Protein AF-A0A938KHP8-F1 (afdb_monomer)

Foldseek 3Di:
DVVLLVVLVVLLVCCQVPQDKDKDDFDDPVSLVVSQVSCVPPQFKHWDWADDPPDPTTIIIIGTDDD

Secondary structure (DSSP, 8-state):
-HHHHHHHHHHHHHHHHH---EEEEEE-HHHHHHHHHHHTT-SSEEEEEEE-TT-S-EEEEEEE---

Mean predicted aligned error: 3.15 Å

Solvent-accessible surface area (backbone atoms only — not comparable to full-atom values): 3861 Å² total; per-residue (Å²): 111,67,67,56,53,50,51,47,51,55,50,46,50,47,15,66,73,70,60,44,73,44,77,45,74,65,31,49,77,68,58,44,50,51,44,44,67,72,42,66,85,44,83,54,40,43,74,46,78,41,87,41,91,99,52,95,32,30,25,38,38,36,31,51,46,82,129

Nearest PDB structures (foldseek):
  3gku-assembly1_A  TM=9.108E-01  e=3.561E-05  [Clostridium] symbiosum ATCC 14940
  3gku-assembly1_B  TM=9.339E-01  e=1.032E-04  [Clostridium] symbiosum ATCC 14940
  5a2q-assembly1_W  TM=6.179E-01  e=3.939E-01  Homo sapiens
  7qep-assembly1_D2  TM=5.424E-01  e=8.749E-01  Encephalitozoon cuniculi GB-M1
  8g4s-assembly1_W  TM=5.757E-01  e=1.394E+00  Giardia duodenalis assemblage A

Structure (mmCIF, N/CA/C/O backbone):
data_AF-A0A938KHP8-F1
#
_entry.id   AF-A0A938KHP8-F1
#
loop_
_atom_site.group_PDB
_atom_site.id
_atom_site.type_symbol
_atom_site.label_atom_id
_atom_site.label_alt_id
_atom_site.label_comp_id
_atom_site.label_asym_id
_atom_site.label_entity_id
_atom_site.label_seq_id
_atom_site.pdbx_PDB_ins_code
_atom_site.Cartn_x
_atom_site.Cartn_y
_atom_site.Cartn_z
_atom_site.occupancy
_atom_site.B_iso_or_equiv
_atom_site.auth_seq_id
_atom_site.auth_comp_id
_atom_site.auth_asym_id
_atom_site.auth_atom_id
_atom_site.pdbx_PDB_model_num
ATOM 1 N N . ARG A 1 1 ? 6.818 12.472 -2.235 1.00 67.75 1 ARG A N 1
ATOM 2 C CA . ARG A 1 1 ? 6.541 11.447 -1.197 1.00 67.75 1 ARG A CA 1
ATOM 3 C C . ARG A 1 1 ? 5.109 11.580 -0.689 1.00 67.75 1 ARG A C 1
ATOM 5 O O . ARG A 1 1 ? 4.384 10.596 -0.709 1.00 67.75 1 ARG A O 1
ATOM 12 N N . ASP A 1 2 ? 4.685 12.799 -0.362 1.00 87.69 2 ASP A N 1
ATOM 13 C CA . ASP A 1 2 ? 3.348 13.085 0.180 1.00 87.69 2 ASP A CA 1
ATOM 14 C C . ASP A 1 2 ? 2.207 12.675 -0.756 1.00 87.69 2 ASP A C 1
ATOM 16 O O . ASP A 1 2 ? 1.241 12.074 -0.305 1.00 87.69 2 ASP A O 1
ATOM 20 N N . ALA A 1 3 ? 2.368 12.864 -2.070 1.00 92.62 3 ALA A N 1
ATOM 21 C CA . ALA A 1 3 ? 1.386 12.408 -3.057 1.00 92.62 3 ALA A CA 1
ATOM 22 C C . ALA A 1 3 ? 1.148 10.883 -3.029 1.00 92.62 3 ALA A C 1
ATOM 24 O O . ALA A 1 3 ? 0.014 10.436 -3.172 1.00 92.62 3 ALA A O 1
ATOM 25 N N . LEU A 1 4 ? 2.193 10.075 -2.800 1.00 94.06 4 LEU A N 1
ATOM 26 C CA . LEU A 1 4 ? 2.063 8.614 -2.718 1.00 94.06 4 LEU A CA 1
ATOM 27 C C . LEU A 1 4 ? 1.356 8.191 -1.425 1.00 94.06 4 LEU A C 1
ATOM 29 O O . LEU A 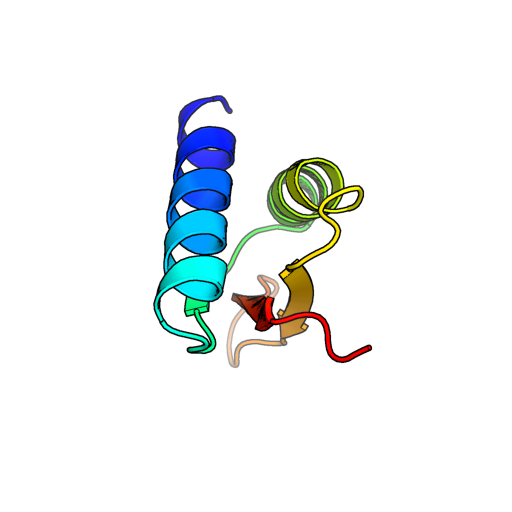1 4 ? 0.514 7.298 -1.443 1.00 94.06 4 LEU A O 1
ATOM 33 N N . ILE A 1 5 ? 1.677 8.857 -0.313 1.00 95.00 5 ILE A N 1
ATOM 34 C CA . ILE A 1 5 ? 1.015 8.645 0.981 1.00 95.00 5 ILE A CA 1
ATOM 35 C C . ILE A 1 5 ? -0.470 8.997 0.868 1.00 95.00 5 ILE A C 1
ATOM 37 O O . ILE A 1 5 ? -1.319 8.228 1.312 1.00 95.00 5 ILE A O 1
ATOM 41 N N . GLN A 1 6 ? -0.786 10.130 0.241 1.00 96.06 6 GLN A N 1
ATOM 42 C CA . GLN A 1 6 ? -2.158 10.569 0.024 1.00 96.06 6 GLN A CA 1
ATOM 43 C C . GLN A 1 6 ? -2.930 9.571 -0.848 1.00 96.06 6 GLN A C 1
ATOM 45 O O . GLN A 1 6 ? -3.999 9.116 -0.449 1.00 96.06 6 GLN A O 1
ATOM 50 N N . LYS A 1 7 ? -2.342 9.130 -1.969 1.00 95.00 7 LYS A N 1
ATOM 51 C CA . LYS A 1 7 ? -2.927 8.099 -2.840 1.00 95.00 7 LYS A CA 1
ATOM 52 C C . LYS A 1 7 ? -3.187 6.787 -2.092 1.00 95.00 7 LYS A C 1
ATOM 54 O O . LYS A 1 7 ? -4.240 6.182 -2.269 1.00 95.00 7 LYS A O 1
ATOM 59 N N . ALA A 1 8 ? -2.257 6.356 -1.237 1.00 95.50 8 ALA A N 1
ATOM 60 C CA . ALA A 1 8 ? -2.425 5.155 -0.419 1.00 95.50 8 ALA A CA 1
ATOM 61 C C . ALA A 1 8 ? -3.590 5.291 0.575 1.00 95.50 8 ALA A C 1
ATOM 63 O O . ALA A 1 8 ? -4.388 4.367 0.706 1.00 95.50 8 ALA A O 1
ATOM 64 N N . LYS A 1 9 ? -3.722 6.448 1.236 1.00 95.81 9 LYS A N 1
ATOM 65 C CA . LYS A 1 9 ? -4.829 6.727 2.163 1.00 95.81 9 LYS A CA 1
ATOM 66 C C . LYS A 1 9 ? -6.180 6.784 1.454 1.00 95.81 9 LYS A C 1
ATOM 68 O O . LYS A 1 9 ? -7.137 6.191 1.932 1.00 95.81 9 LYS A O 1
ATOM 73 N N . GLU A 1 10 ? -6.256 7.438 0.299 1.00 95.75 10 GLU A N 1
ATOM 74 C CA . GLU A 1 10 ? -7.481 7.496 -0.509 1.00 95.75 10 GLU A CA 1
ATOM 75 C C . GLU A 1 10 ? -7.910 6.116 -1.011 1.00 95.75 10 GLU A C 1
ATOM 77 O O . GLU A 1 10 ? -9.099 5.801 -1.042 1.00 95.75 10 GLU A O 1
ATOM 82 N N . ALA A 1 11 ? -6.947 5.277 -1.394 1.00 95.62 11 ALA A N 1
ATOM 83 C CA . ALA A 1 11 ? -7.226 3.898 -1.758 1.00 95.62 11 ALA A CA 1
ATOM 84 C C . ALA A 1 11 ? -7.719 3.092 -0.544 1.00 95.62 11 ALA A C 1
ATOM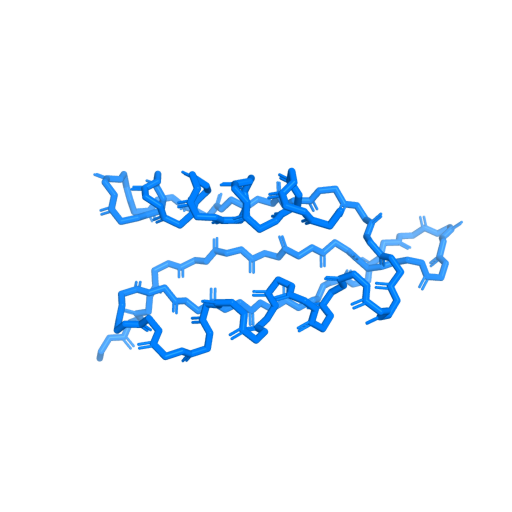 86 O O . ALA A 1 11 ? -8.728 2.405 -0.656 1.00 95.62 11 ALA A O 1
ATOM 87 N N . ALA A 1 12 ? -7.093 3.235 0.628 1.00 95.94 12 ALA A N 1
ATOM 88 C CA . ALA A 1 12 ? -7.550 2.586 1.859 1.00 95.94 12 ALA A CA 1
ATOM 89 C C . ALA A 1 12 ? -8.979 3.008 2.260 1.00 95.94 12 ALA A C 1
ATOM 91 O O . ALA A 1 12 ? -9.793 2.157 2.606 1.00 95.94 12 ALA A O 1
ATOM 92 N N . GLU A 1 13 ? -9.324 4.293 2.132 1.00 95.56 13 GLU A N 1
ATOM 93 C CA . GLU A 1 13 ? -10.693 4.789 2.348 1.00 95.56 13 GLU A CA 1
ATOM 94 C C . GLU A 1 13 ? -11.709 4.127 1.412 1.00 95.56 13 GLU A C 1
ATOM 96 O O . GLU A 1 13 ? -12.798 3.735 1.831 1.00 95.56 13 GLU A O 1
ATOM 101 N N . LYS A 1 14 ? -11.362 3.957 0.133 1.00 94.75 14 LYS A N 1
ATOM 102 C CA . LYS A 1 14 ? -12.236 3.260 -0.817 1.00 94.75 14 LYS A CA 1
ATOM 103 C C . LYS A 1 14 ? -12.391 1.782 -0.455 1.00 94.75 14 LYS A C 1
ATOM 105 O O . LYS A 1 14 ? -13.511 1.284 -0.485 1.00 94.75 14 LYS A O 1
ATOM 110 N N . VAL A 1 15 ? -11.308 1.106 -0.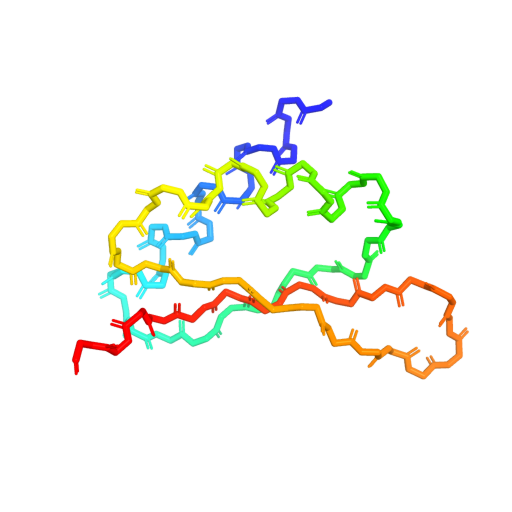071 1.00 95.62 15 VAL A N 1
ATOM 111 C CA . VAL A 1 15 ? -11.357 -0.290 0.394 1.00 95.62 15 VAL A CA 1
ATOM 112 C C . VAL A 1 15 ? -12.280 -0.421 1.608 1.00 95.62 15 VAL A C 1
ATOM 114 O O . VAL A 1 15 ? -13.139 -1.296 1.618 1.00 95.62 15 VAL A O 1
ATOM 117 N N . ARG A 1 16 ? -12.179 0.484 2.592 1.00 92.12 16 ARG A N 1
ATOM 118 C CA . ARG A 1 16 ? -13.086 0.522 3.754 1.00 92.12 16 ARG A CA 1
ATOM 119 C C . ARG A 1 16 ? -14.541 0.732 3.360 1.00 92.12 16 ARG A C 1
ATOM 121 O O . ARG A 1 16 ? -15.431 0.071 3.883 1.00 92.12 16 ARG A O 1
ATOM 128 N N . ARG A 1 17 ? -14.785 1.689 2.465 1.00 93.75 17 ARG A N 1
ATOM 129 C CA . ARG A 1 17 ? -16.140 2.113 2.110 1.00 93.75 17 ARG A CA 1
ATOM 130 C C . ARG A 1 17 ? -16.879 1.087 1.259 1.00 93.75 17 ARG A C 1
ATOM 132 O O . ARG A 1 17 ? -18.084 0.929 1.430 1.00 93.75 17 ARG A O 1
ATOM 139 N N . TRP A 1 18 ? -16.181 0.454 0.322 1.00 92.81 18 TRP A N 1
ATOM 140 C CA . TRP A 1 18 ? -16.794 -0.413 -0.687 1.00 92.81 18 TRP A CA 1
ATOM 141 C C . TRP A 1 18 ? -16.534 -1.899 -0.436 1.00 92.81 18 TRP A C 1
ATOM 143 O O . TRP A 1 18 ? -17.294 -2.733 -0.908 1.00 92.81 18 TRP A O 1
ATOM 153 N N . GLY A 1 19 ? -15.489 -2.242 0.321 1.00 90.19 19 GLY A N 1
ATOM 154 C CA . GLY A 1 19 ? -15.064 -3.627 0.526 1.00 90.19 19 GLY A CA 1
ATOM 155 C C . GLY A 1 19 ? -14.305 -4.228 -0.663 1.00 90.19 19 GLY A C 1
ATOM 156 O O . GLY A 1 19 ? -13.918 -5.395 -0.615 1.00 90.19 19 GLY A O 1
ATOM 157 N N . ASP A 1 20 ? -14.069 -3.446 -1.717 1.00 90.06 20 ASP A N 1
ATOM 158 C CA . ASP A 1 20 ? -13.392 -3.907 -2.925 1.00 90.06 20 ASP A CA 1
ATOM 159 C C . ASP A 1 20 ? -11.870 -3.905 -2.769 1.00 90.06 20 ASP A C 1
ATOM 161 O O . ASP A 1 20 ? -11.286 -3.082 -2.060 1.00 90.06 20 ASP A O 1
ATOM 165 N N . VAL A 1 21 ? -11.214 -4.824 -3.480 1.00 94.19 21 VAL A N 1
ATOM 166 C CA . VAL A 1 21 ? -9.754 -4.851 -3.604 1.00 94.19 21 VAL A CA 1
ATOM 167 C C . VAL A 1 21 ? -9.320 -3.752 -4.567 1.00 94.19 21 VAL A C 1
ATOM 169 O O . VAL A 1 21 ? -9.824 -3.663 -5.685 1.00 94.19 21 VAL A O 1
ATOM 172 N N . ILE A 1 22 ? -8.349 -2.939 -4.155 1.00 95.75 22 ILE A N 1
ATOM 173 C CA . ILE A 1 22 ? -7.760 -1.897 -4.997 1.00 95.75 22 ILE A CA 1
ATOM 174 C C . ILE A 1 22 ? -6.318 -2.242 -5.315 1.00 95.75 22 ILE A C 1
ATOM 176 O O . ILE A 1 22 ? -5.512 -2.505 -4.424 1.00 95.75 22 ILE A O 1
ATOM 180 N N . GLU A 1 23 ? -5.983 -2.167 -6.596 1.00 95.31 23 GLU A N 1
ATOM 181 C CA . GLU A 1 23 ? -4.619 -2.287 -7.084 1.00 95.31 23 GLU A CA 1
ATOM 182 C C . GLU A 1 23 ? -4.018 -0.900 -7.330 1.00 95.31 23 GLU A C 1
ATOM 184 O O . GLU A 1 23 ? -4.570 -0.069 -8.055 1.00 95.31 23 GLU A O 1
ATOM 189 N N . LEU A 1 24 ? -2.872 -0.637 -6.708 1.00 94.38 24 LEU A N 1
ATOM 190 C CA . LEU A 1 24 ? -2.022 0.496 -7.042 1.00 94.38 24 LEU A CA 1
ATOM 191 C C . LEU A 1 24 ? -1.007 0.091 -8.108 1.00 94.38 24 LEU A C 1
ATOM 193 O O . LEU A 1 24 ? -0.561 -1.055 -8.170 1.00 94.38 24 LEU A O 1
ATOM 197 N N . GLU A 1 25 ? -0.596 1.090 -8.888 1.00 92.38 25 GLU A N 1
ATOM 198 C CA . GLU A 1 25 ? 0.400 0.959 -9.950 1.00 92.38 25 GLU A CA 1
ATOM 199 C C . GLU A 1 25 ? 1.682 0.236 -9.493 1.00 92.38 25 GLU A C 1
ATOM 201 O O . GLU A 1 25 ? 2.043 0.314 -8.318 1.00 92.38 25 GLU A O 1
ATOM 206 N N . PRO A 1 26 ? 2.414 -0.442 -10.394 1.00 94.50 26 PRO A N 1
ATOM 207 C CA . PRO A 1 26 ? 3.654 -1.116 -10.029 1.00 94.50 26 PRO A CA 1
ATOM 208 C C . PRO A 1 26 ? 4.698 -0.142 -9.472 1.00 94.50 26 PRO A C 1
ATOM 210 O O . PRO A 1 26 ? 5.198 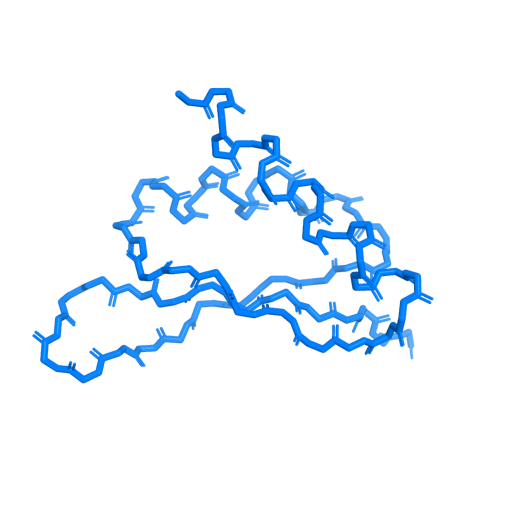0.748 -10.167 1.00 94.50 26 PRO A O 1
ATOM 213 N N . LEU A 1 27 ? 5.075 -0.352 -8.212 1.00 94.62 27 LEU A N 1
ATOM 214 C CA . LEU A 1 27 ? 6.005 0.486 -7.463 1.00 94.62 27 LEU A CA 1
ATOM 215 C C . LEU A 1 27 ? 7.367 -0.206 -7.300 1.00 94.62 27 LEU A C 1
ATOM 217 O O . LEU A 1 27 ? 7.481 -1.437 -7.243 1.00 94.62 27 LEU A O 1
ATOM 221 N N . ASN A 1 28 ? 8.426 0.598 -7.175 1.00 95.12 28 ASN A N 1
ATOM 222 C CA . ASN A 1 28 ? 9.740 0.099 -6.761 1.00 95.12 28 ASN A CA 1
ATOM 223 C C . ASN A 1 28 ? 9.717 -0.339 -5.276 1.00 95.12 28 ASN A C 1
ATOM 225 O O . ASN A 1 28 ? 8.762 -0.089 -4.541 1.00 95.12 28 ASN A O 1
ATOM 229 N N . SER A 1 29 ? 10.771 -1.013 -4.811 1.00 94.06 29 SER A N 1
ATOM 230 C CA . SER A 1 29 ? 10.858 -1.511 -3.428 1.00 94.06 29 SER A CA 1
ATOM 231 C C . SER A 1 29 ? 10.729 -0.414 -2.362 1.00 94.06 29 SE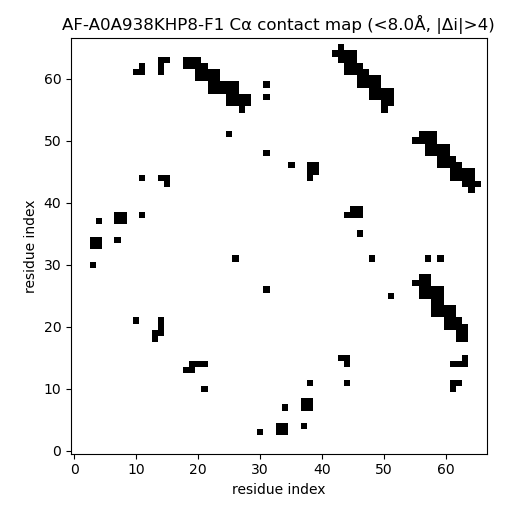R A C 1
ATOM 233 O O . SER A 1 29 ? 10.119 -0.650 -1.318 1.00 94.06 29 SER A O 1
ATOM 235 N N . PHE A 1 30 ? 11.263 0.782 -2.619 1.00 94.69 30 PHE A N 1
ATOM 236 C CA . PHE A 1 30 ? 11.21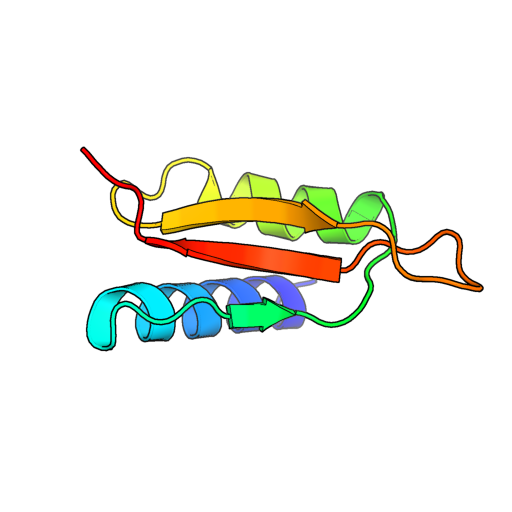6 1.909 -1.689 1.00 94.69 30 PHE A CA 1
ATOM 237 C C . PHE A 1 30 ? 9.802 2.482 -1.554 1.00 94.69 30 PHE A C 1
ATOM 239 O O . PHE A 1 30 ? 9.312 2.651 -0.438 1.00 94.69 30 PHE A O 1
ATOM 246 N N . ASP A 1 31 ? 9.119 2.711 -2.670 1.00 95.31 31 ASP A N 1
ATOM 247 C CA . ASP A 1 31 ? 7.761 3.254 -2.695 1.00 95.31 31 ASP A CA 1
ATOM 248 C C . ASP A 1 31 ? 6.748 2.268 -2.106 1.00 95.31 31 ASP A C 1
ATOM 250 O O . ASP A 1 31 ? 5.899 2.660 -1.303 1.00 95.31 31 ASP A O 1
ATOM 254 N N . ARG A 1 32 ? 6.896 0.963 -2.376 1.00 95.19 32 ARG A N 1
ATOM 255 C CA . ARG A 1 32 ? 6.087 -0.074 -1.709 1.00 95.19 32 ARG A CA 1
ATOM 256 C C . ARG A 1 32 ? 6.248 -0.049 -0.199 1.00 95.19 32 ARG A C 1
ATOM 258 O O . ARG A 1 32 ? 5.259 -0.164 0.519 1.00 95.19 32 ARG A O 1
ATOM 265 N N . ARG A 1 33 ? 7.476 0.138 0.294 1.00 95.31 33 ARG A N 1
ATOM 266 C CA . ARG A 1 33 ? 7.739 0.263 1.733 1.00 95.31 33 ARG A CA 1
ATOM 267 C C . ARG A 1 33 ? 7.043 1.486 2.328 1.00 95.31 33 ARG A C 1
ATOM 269 O O . ARG A 1 33 ? 6.575 1.405 3.458 1.00 95.31 33 ARG A O 1
ATOM 276 N N . ILE A 1 34 ? 6.948 2.596 1.592 1.00 95.81 34 ILE A N 1
ATOM 277 C CA . ILE A 1 34 ? 6.191 3.778 2.034 1.00 95.81 34 ILE A CA 1
ATOM 278 C C . ILE A 1 34 ? 4.709 3.438 2.161 1.00 95.81 34 ILE A C 1
ATOM 280 O O . ILE A 1 34 ? 4.135 3.689 3.217 1.00 95.81 34 ILE A O 1
ATOM 284 N N . VAL A 1 35 ? 4.106 2.842 1.129 1.00 95.38 35 VAL A N 1
ATOM 285 C CA . VAL A 1 35 ? 2.683 2.461 1.139 1.00 95.38 35 VAL A CA 1
ATOM 286 C C . VAL A 1 35 ? 2.395 1.480 2.274 1.00 95.38 35 VAL A C 1
ATOM 288 O O . VAL A 1 35 ? 1.504 1.724 3.083 1.00 95.38 35 VAL A O 1
ATOM 291 N N . HIS A 1 36 ? 3.197 0.420 2.387 1.00 94.94 36 HIS A N 1
ATOM 292 C CA . HIS A 1 36 ? 3.043 -0.588 3.430 1.00 94.94 36 HIS A CA 1
ATOM 293 C C . HIS A 1 36 ? 3.156 0.028 4.828 1.00 94.94 36 HIS A C 1
ATOM 295 O O . HIS A 1 36 ? 2.261 -0.142 5.642 1.00 94.94 36 HIS A O 1
ATOM 301 N N . ASN A 1 37 ? 4.194 0.827 5.094 1.00 96.12 37 ASN A N 1
ATOM 302 C CA . ASN A 1 37 ? 4.359 1.484 6.393 1.00 96.12 37 ASN A CA 1
ATOM 303 C C . ASN A 1 37 ? 3.269 2.517 6.699 1.00 96.12 37 ASN A C 1
ATOM 305 O O . ASN A 1 37 ? 3.000 2.767 7.867 1.00 96.12 37 ASN A O 1
ATOM 309 N N . THR A 1 38 ? 2.678 3.132 5.674 1.00 95.81 38 THR A N 1
ATOM 310 C CA . THR A 1 38 ? 1.580 4.095 5.841 1.00 95.81 38 THR A CA 1
ATOM 311 C C . THR A 1 38 ? 0.304 3.405 6.320 1.00 95.81 38 THR A C 1
ATOM 313 O O . THR A 1 38 ? -0.443 3.997 7.089 1.00 95.81 38 THR A O 1
ATOM 316 N N . LEU A 1 39 ? 0.064 2.170 5.871 1.00 95.88 39 LEU A N 1
ATOM 317 C CA . LEU A 1 39 ? -1.176 1.426 6.115 1.00 95.88 39 LEU A CA 1
ATOM 318 C C . LEU A 1 39 ? -1.005 0.241 7.084 1.00 95.88 39 LEU A C 1
ATOM 320 O O . LEU A 1 39 ? -1.970 -0.460 7.359 1.00 95.88 39 LEU A O 1
ATOM 324 N N . LYS A 1 40 ? 0.204 -0.013 7.605 1.00 95.00 40 LYS A N 1
ATOM 325 C CA . LYS A 1 40 ? 0.495 -1.192 8.447 1.00 95.00 40 LYS A CA 1
ATOM 326 C C . LYS A 1 40 ? -0.371 -1.253 9.715 1.00 95.00 40 LYS A C 1
ATOM 328 O O . LYS A 1 40 ? -0.801 -2.334 10.105 1.00 95.00 40 LYS A O 1
ATOM 333 N N . ASP A 1 41 ? -0.635 -0.093 10.318 1.00 93.56 41 ASP A N 1
ATOM 334 C CA . ASP A 1 41 ? -1.363 0.042 11.585 1.00 93.56 41 ASP A CA 1
ATOM 335 C C . ASP A 1 41 ? -2.873 0.255 11.357 1.00 93.56 41 ASP A C 1
ATOM 337 O O . ASP A 1 41 ? -3.625 0.440 12.309 1.00 93.56 41 ASP A O 1
ATOM 341 N N . ASP A 1 42 ? -3.326 0.237 10.100 1.00 93.38 42 ASP A N 1
ATOM 342 C CA . ASP A 1 42 ? -4.737 0.369 9.745 1.00 93.38 42 ASP A CA 1
ATOM 343 C C . ASP A 1 42 ? -5.500 -0.903 10.165 1.00 93.38 42 ASP A C 1
ATOM 345 O O . ASP A 1 42 ? -5.076 -1.999 9.789 1.00 93.38 42 ASP A O 1
ATOM 349 N N . PRO A 1 43 ? -6.581 -0.818 10.962 1.00 93.06 43 PRO A N 1
ATOM 350 C CA . PRO A 1 43 ? -7.301 -2.000 11.436 1.00 93.06 43 PRO A CA 1
ATOM 351 C C . PRO A 1 43 ? -8.160 -2.659 10.351 1.00 93.06 43 PRO A C 1
ATOM 353 O O . PRO A 1 43 ? -8.415 -3.858 10.442 1.00 93.06 43 PRO A O 1
ATOM 356 N N . ASP A 1 44 ? -8.561 -1.913 9.319 1.00 93.50 44 ASP A N 1
ATOM 357 C CA . ASP A 1 44 ? -9.573 -2.348 8.351 1.00 93.50 44 ASP A CA 1
ATOM 358 C C . ASP A 1 44 ? -8.970 -2.740 7.000 1.00 93.50 44 ASP A C 1
ATOM 360 O O . ASP A 1 44 ? -9.650 -3.326 6.158 1.00 93.50 44 ASP A O 1
ATOM 364 N N . VAL A 1 45 ? -7.697 -2.415 6.764 1.00 95.94 45 VAL A N 1
ATOM 365 C CA . VAL A 1 45 ? -7.023 -2.626 5.480 1.00 95.94 45 VAL A CA 1
ATOM 366 C C . VAL A 1 45 ? -5.722 -3.398 5.674 1.00 95.94 45 VAL A C 1
ATOM 368 O O . VAL A 1 45 ? -4.955 -3.199 6.618 1.00 95.94 45 VAL A O 1
ATOM 371 N N . GLU A 1 46 ? -5.442 -4.306 4.750 1.00 95.12 46 GLU A N 1
ATOM 372 C CA . GLU A 1 46 ? -4.147 -4.968 4.625 1.00 95.12 46 GLU A CA 1
ATOM 373 C C . GLU A 1 46 ? -3.556 -4.737 3.232 1.00 95.12 46 GLU A C 1
ATOM 375 O O . GLU A 1 46 ? -4.270 -4.449 2.267 1.00 95.12 46 GLU A O 1
ATOM 380 N N . THR A 1 47 ? -2.228 -4.834 3.135 1.00 95.81 47 THR A N 1
ATOM 381 C CA . THR A 1 47 ? -1.499 -4.575 1.890 1.00 95.81 47 THR A CA 1
ATOM 382 C C . THR A 1 47 ? -0.634 -5.761 1.492 1.00 95.81 47 THR A C 1
ATOM 384 O O . THR A 1 47 ? 0.050 -6.349 2.329 1.00 95.81 47 THR A O 1
ATOM 387 N N . GLN A 1 48 ? -0.624 -6.091 0.202 1.00 94.62 48 GLN A N 1
ATOM 388 C CA . GLN A 1 48 ? 0.169 -7.182 -0.356 1.00 94.62 48 GLN A CA 1
ATOM 389 C C . GLN A 1 48 ? 0.822 -6.742 -1.664 1.00 94.62 48 GLN A C 1
ATOM 391 O O . GLN A 1 48 ? 0.179 -6.138 -2.514 1.00 94.62 48 GLN A O 1
ATOM 396 N N . SER A 1 49 ? 2.102 -7.064 -1.854 1.00 93.94 49 SER A N 1
ATOM 397 C CA . SER A 1 49 ? 2.754 -6.840 -3.145 1.00 93.94 49 SER A CA 1
ATOM 398 C C . SER A 1 49 ? 2.589 -8.036 -4.071 1.00 93.94 49 SER A C 1
ATOM 400 O O . SER A 1 49 ? 2.843 -9.160 -3.634 1.00 93.94 49 SER A O 1
ATOM 402 N N . VAL A 1 50 ? 2.273 -7.787 -5.338 1.00 94.62 50 VAL A N 1
ATOM 403 C CA . VAL A 1 50 ? 2.111 -8.816 -6.373 1.00 94.62 50 VAL A CA 1
ATOM 404 C C . VAL A 1 50 ? 3.092 -8.572 -7.512 1.00 94.62 50 VAL A C 1
ATOM 406 O O . VAL A 1 50 ? 3.333 -7.429 -7.904 1.00 94.62 50 VAL A O 1
ATOM 409 N N . ASP A 1 51 ? 3.709 -9.647 -7.995 1.00 94.00 51 ASP A N 1
ATOM 410 C CA . ASP A 1 51 ? 4.620 -9.598 -9.135 1.00 94.00 51 ASP A CA 1
ATOM 411 C C . ASP A 1 51 ? 3.873 -9.219 -10.415 1.00 94.00 51 ASP A C 1
ATOM 413 O O . ASP A 1 51 ? 2.757 -9.673 -10.652 1.00 94.00 51 ASP A O 1
ATOM 417 N N . VAL A 1 52 ? 4.502 -8.375 -11.231 1.00 92.19 52 VAL A N 1
ATOM 418 C CA . VAL A 1 52 ? 3.954 -7.932 -12.515 1.00 92.19 52 VAL A CA 1
ATOM 419 C C . VAL A 1 52 ? 4.886 -8.403 -13.617 1.00 92.19 52 VAL A C 1
ATOM 421 O O . VAL A 1 52 ? 6.096 -8.179 -13.560 1.00 92.19 52 VAL A O 1
ATOM 424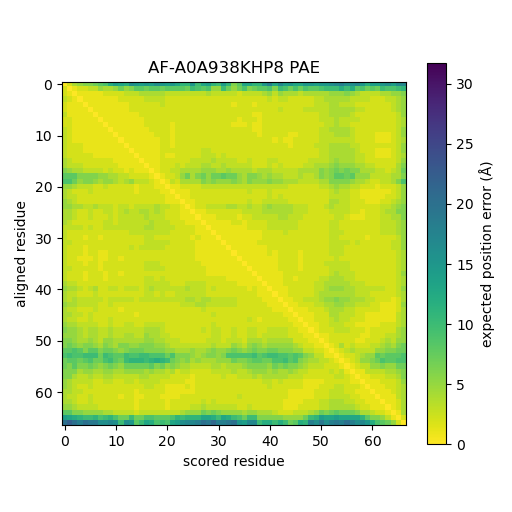 N N . GLU A 1 53 ? 4.322 -9.082 -14.611 1.00 91.69 53 GLU A N 1
ATOM 425 C CA . GLU A 1 53 ? 5.091 -9.660 -15.706 1.00 91.69 53 GLU A CA 1
ATOM 426 C C . GLU A 1 53 ? 5.861 -8.578 -16.480 1.00 91.69 53 GLU A C 1
ATOM 428 O O . GLU A 1 53 ? 5.359 -7.484 -16.740 1.00 91.69 53 GLU A O 1
ATOM 433 N N . GLY A 1 54 ? 7.119 -8.869 -16.822 1.00 89.19 54 GLY A N 1
ATOM 434 C CA . GLY A 1 54 ? 7.962 -7.957 -17.598 1.00 89.19 54 GLY A CA 1
ATOM 435 C C . GLY A 1 54 ? 8.563 -6.783 -16.815 1.00 89.19 54 GLY A C 1
ATOM 436 O O . GLY A 1 54 ? 9.173 -5.904 -17.423 1.00 89.19 54 GLY A O 1
ATOM 437 N N . THR A 1 55 ? 8.445 -6.740 -15.481 1.00 89.19 55 THR A N 1
ATOM 438 C CA . THR A 1 55 ? 9.082 -5.695 -14.664 1.00 89.19 55 THR A CA 1
ATOM 439 C C . THR A 1 55 ? 9.590 -6.205 -13.315 1.00 89.19 55 THR A C 1
ATOM 441 O O . THR A 1 55 ? 9.083 -7.164 -12.749 1.00 89.19 55 THR A O 1
ATOM 444 N N . SER A 1 56 ? 10.613 -5.540 -12.769 1.00 89.56 56 SER A N 1
ATOM 445 C CA . SER A 1 56 ? 11.076 -5.753 -11.388 1.00 89.56 56 SER A CA 1
ATOM 446 C C . SER A 1 56 ? 10.224 -5.010 -10.351 1.00 89.56 56 SER A C 1
ATOM 448 O O . SER A 1 56 ? 10.421 -5.163 -9.140 1.00 89.56 56 SER A O 1
ATOM 450 N N . ARG A 1 57 ? 9.293 -4.165 -10.811 1.00 93.56 57 ARG A N 1
ATOM 451 C CA . ARG A 1 57 ? 8.321 -3.479 -9.959 1.00 93.56 57 ARG A CA 1
ATOM 452 C C . ARG A 1 57 ? 7.205 -4.439 -9.570 1.00 93.56 57 ARG A C 1
ATOM 454 O O . ARG A 1 57 ? 6.872 -5.354 -10.311 1.00 93.56 57 ARG A O 1
ATOM 461 N N . LYS A 1 58 ? 6.609 -4.204 -8.405 1.00 94.50 58 LYS A N 1
ATOM 462 C CA . LYS A 1 58 ? 5.470 -4.996 -7.930 1.00 94.50 58 LYS A CA 1
ATOM 463 C C . LYS A 1 58 ? 4.266 -4.087 -7.740 1.00 94.50 58 LYS A C 1
ATOM 465 O O . LYS A 1 58 ? 4.423 -2.982 -7.213 1.00 94.50 58 LYS A O 1
ATOM 470 N N . ALA A 1 59 ? 3.093 -4.542 -8.157 1.00 94.25 59 ALA A N 1
ATOM 471 C CA . ALA A 1 59 ? 1.835 -3.882 -7.835 1.00 94.25 59 ALA A CA 1
ATOM 472 C C . ALA A 1 59 ? 1.572 -3.988 -6.327 1.00 94.25 59 ALA A C 1
ATOM 474 O O . ALA A 1 59 ? 2.064 -4.910 -5.668 1.00 94.25 59 ALA A O 1
ATOM 475 N N . MET A 1 60 ? 0.826 -3.035 -5.770 1.00 96.06 60 MET A N 1
ATOM 476 C CA . MET A 1 60 ? 0.379 -3.087 -4.375 1.00 96.06 60 MET A CA 1
ATOM 477 C C . MET A 1 60 ? -1.130 -3.284 -4.345 1.00 96.06 60 MET A C 1
ATOM 479 O O . MET A 1 60 ? -1.874 -2.392 -4.736 1.00 96.06 60 MET A O 1
ATOM 483 N N . LEU A 1 61 ? -1.566 -4.435 -3.849 1.00 96.50 61 LEU A N 1
ATOM 484 C CA . LEU A 1 61 ? -2.961 -4.712 -3.550 1.00 96.50 61 LEU A CA 1
ATOM 485 C C . LEU A 1 61 ? -3.295 -4.215 -2.149 1.00 96.50 61 LEU A C 1
ATOM 487 O O . LEU A 1 61 ? -2.577 -4.512 -1.193 1.00 96.50 61 LEU A O 1
ATOM 491 N N . LEU A 1 62 ? -4.394 -3.482 -2.039 1.00 96.44 62 LEU A N 1
ATOM 492 C CA . LEU A 1 62 ? -5.040 -3.101 -0.793 1.00 96.44 62 LEU A CA 1
ATOM 493 C C . LEU A 1 62 ? -6.377 -3.834 -0.740 1.00 96.44 62 LEU A C 1
ATOM 495 O O . LEU A 1 62 ? -7.148 -3.782 -1.697 1.00 96.44 62 LEU A O 1
ATOM 499 N N . ARG A 1 63 ? -6.656 -4.518 0.364 1.00 95.81 63 ARG A N 1
ATOM 500 C CA . ARG A 1 63 ? -7.900 -5.278 0.541 1.00 95.81 63 ARG A CA 1
ATOM 501 C C . ARG A 1 63 ? -8.419 -5.153 1.972 1.00 95.81 63 ARG A C 1
ATOM 503 O O . ARG A 1 63 ? -7.618 -4.835 2.857 1.00 95.81 63 ARG A O 1
ATOM 510 N N . PRO A 1 64 ? -9.720 -5.390 2.214 1.00 95.62 64 PRO A N 1
ATOM 511 C CA . PRO A 1 64 ? -10.254 -5.354 3.565 1.00 95.62 64 PRO A CA 1
ATOM 512 C C . PRO A 1 64 ? -9.581 -6.419 4.424 1.00 95.62 64 PRO A C 1
ATOM 514 O O . PRO A 1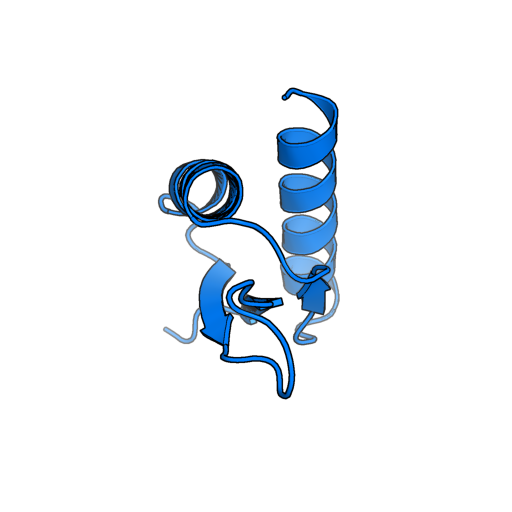 64 ? -9.449 -7.571 3.999 1.00 95.62 64 PRO A O 1
A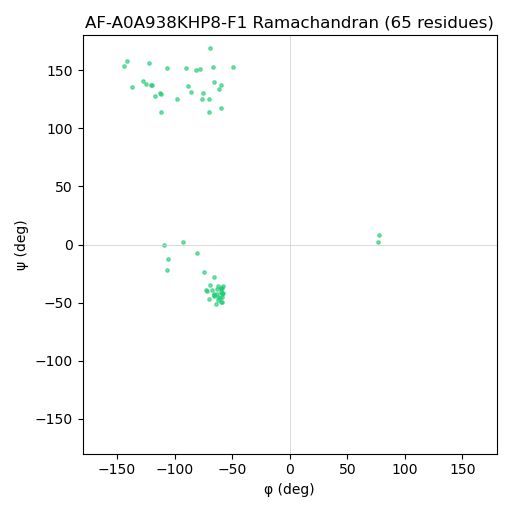TOM 517 N N . ARG A 1 65 ? -9.171 -6.044 5.633 1.00 92.44 65 ARG A N 1
ATOM 518 C CA . ARG A 1 65 ? -8.648 -6.984 6.618 1.00 92.44 65 ARG A CA 1
ATOM 519 C C . ARG A 1 65 ? -9.813 -7.838 7.108 1.00 92.44 65 ARG A C 1
ATOM 521 O O . ARG A 1 65 ? -10.751 -7.333 7.718 1.00 92.44 65 ARG A O 1
ATOM 528 N N . ARG A 1 66 ? -9.782 -9.137 6.811 1.00 81.12 66 ARG A N 1
ATOM 529 C CA . ARG A 1 66 ? -10.744 -10.079 7.397 1.00 81.12 66 ARG A CA 1
ATOM 530 C C . ARG A 1 66 ? -10.327 -10.348 8.845 1.00 81.12 66 ARG A C 1
ATOM 532 O O . ARG A 1 66 ? -9.166 -10.683 9.078 1.00 81.12 66 ARG A O 1
ATOM 539 N N . SER A 1 67 ? -11.255 -10.126 9.777 1.00 61.56 67 SER A N 1
ATOM 540 C CA . SER A 1 67 ? -11.132 -10.544 11.182 1.00 61.56 67 SER A CA 1
ATOM 541 C C . SER A 1 67 ? -11.459 -12.022 11.350 1.00 61.56 67 SER A C 1
ATOM 543 O O . SER A 1 67 ? -12.184 -12.566 10.484 1.00 61.56 67 SER A O 1
#

pLDDT: mean 93.11, std 5.6, range [61.56, 96.5]

Radius of gyration: 11.3 Å; Cα contacts (8 Å, |Δi|>4): 108; chains: 1; bounding box: 28×24×29 Å

Sequence (67 aa):
RDALIQKAKEAAEKVRRWGDVIELEPLNSFDRRIVHNTLKDDPDVETQSVDVEGTSRKAMLLRPRRS